Protein AF-A0AAQ3PNF9-F1 (afdb_monomer)

Foldseek 3Di:
DDDPDPQWDWDDDPNKIKIWGDDVPDIDIDIPDPVVVVVVQVVCVVVDVDDDPPDCQDDPQWGWDQDPVGIDIDNVVVVCVVCVVVVNNPPDDDPDDDDPPDDDDDDPPDDDDD

Organism: NCBI:txid547442

Nearest PDB structures (foldseek):
  7pub-assembly1_IA  TM=3.047E-01  e=5.283E-01  Trypanosoma brucei brucei
  4cyz-assembly1_D  TM=2.371E-01  e=5.722E+00  Influenza A virus (A/mallard/Sweden/51/2002(H10N2))
  6icy-assembly1_B-2  TM=2.202E-01  e=8.776E+00  Influenza A virus
  3p0c-assembly3_A  TM=2.224E-01  e=6.873E+00  Homo sapiens

Sequence (114 aa):
MGSVDKALFLLSRGGDTLIVQIYVDDIIFGGSSHVLVSSFAEQMSREFEMSLMGELQFFLGLQINQGPEGTFVHQAKYTRDILKKFAMDNSKPMSTPMSTNEALDADKDGEAVE

Mean predicted aligned error: 11.25 Å

Structure (mmCIF, N/CA/C/O backbone):
data_AF-A0AAQ3PNF9-F1
#
_entry.id   AF-A0AAQ3PNF9-F1
#
loop_
_atom_site.group_PDB
_atom_site.id
_atom_site.type_symbol
_atom_site.label_atom_id
_atom_site.label_alt_id
_atom_site.label_comp_id
_atom_site.label_asym_id
_atom_site.label_entity_id
_atom_site.label_seq_id
_atom_site.pdbx_PDB_ins_code
_atom_site.Cartn_x
_atom_site.Cartn_y
_atom_site.Cartn_z
_atom_site.occupancy
_atom_site.B_iso_or_equiv
_atom_site.auth_seq_id
_atom_site.auth_comp_id
_atom_site.auth_asym_id
_atom_site.auth_atom_id
_atom_site.pdbx_PDB_model_num
ATOM 1 N N . MET A 1 1 ? -9.202 -29.369 -2.258 1.00 41.12 1 MET A N 1
ATOM 2 C CA . MET A 1 1 ? -9.269 -27.941 -2.633 1.00 41.12 1 MET A CA 1
ATOM 3 C C . MET A 1 1 ? -8.792 -27.164 -1.424 1.00 41.12 1 MET A C 1
ATOM 5 O O . MET A 1 1 ? -9.381 -27.347 -0.368 1.00 41.12 1 MET A O 1
ATOM 9 N N . GLY A 1 2 ? -7.661 -26.463 -1.523 1.00 45.94 2 GLY A N 1
ATOM 10 C CA . GLY A 1 2 ? -7.051 -25.799 -0.367 1.00 45.94 2 GLY A CA 1
ATOM 11 C C . GLY A 1 2 ? -7.998 -24.753 0.210 1.00 45.94 2 GLY A C 1
ATOM 12 O O . GLY A 1 2 ? -8.5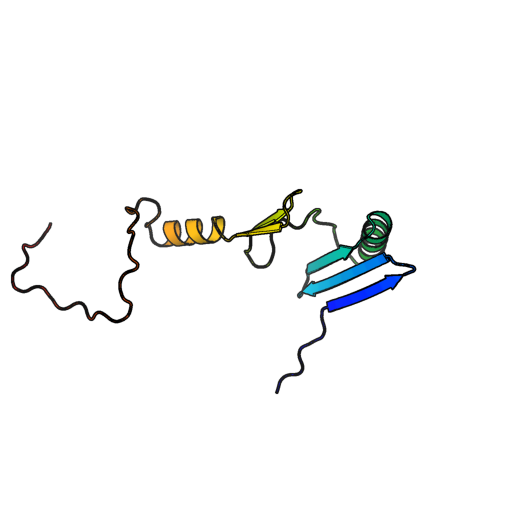05 -23.916 -0.536 1.00 45.94 2 GLY A O 1
ATOM 13 N N . SER A 1 3 ? -8.280 -24.830 1.510 1.00 60.03 3 SER A N 1
ATOM 14 C CA . SER A 1 3 ? -8.937 -23.732 2.210 1.00 60.03 3 SER A CA 1
ATOM 15 C C . SER A 1 3 ? -7.991 -22.540 2.178 1.00 60.03 3 SER A C 1
ATOM 17 O O . SER A 1 3 ? -6.853 -22.652 2.623 1.00 60.03 3 SER A O 1
ATOM 19 N N . VAL A 1 4 ? -8.439 -21.423 1.614 1.00 64.44 4 VAL A N 1
ATOM 20 C CA . VAL A 1 4 ? -7.684 -20.169 1.657 1.00 64.44 4 VAL A CA 1
ATOM 21 C C . VAL A 1 4 ? -7.585 -19.745 3.119 1.00 64.44 4 VAL A C 1
ATOM 23 O O . VAL A 1 4 ? -8.619 -19.583 3.776 1.00 64.44 4 VAL A O 1
ATOM 26 N N . ASP A 1 5 ? -6.364 -19.579 3.625 1.00 61.66 5 ASP A N 1
ATOM 27 C CA . ASP A 1 5 ? -6.146 -18.986 4.939 1.00 61.66 5 ASP A CA 1
ATOM 28 C C . ASP A 1 5 ? -6.721 -17.570 4.937 1.00 61.66 5 ASP A C 1
ATOM 30 O O . ASP A 1 5 ? -6.366 -16.713 4.122 1.00 61.66 5 ASP A O 1
ATOM 34 N N . LYS A 1 6 ? -7.685 -17.335 5.827 1.00 71.94 6 LYS A N 1
ATOM 35 C CA . LYS A 1 6 ? -8.334 -16.033 5.956 1.00 71.94 6 LYS A CA 1
ATOM 36 C C . LYS A 1 6 ? -7.369 -15.083 6.647 1.00 71.94 6 LYS A C 1
ATOM 38 O O . LYS A 1 6 ? -7.307 -15.044 7.869 1.00 71.94 6 LYS A O 1
ATOM 43 N N . ALA A 1 7 ? -6.635 -14.321 5.850 1.00 88.69 7 ALA A N 1
ATOM 44 C CA . ALA A 1 7 ? -5.706 -13.312 6.341 1.00 88.69 7 ALA A CA 1
ATOM 45 C C . ALA A 1 7 ? -6.268 -11.876 6.266 1.00 88.69 7 ALA A C 1
ATOM 47 O O . ALA A 1 7 ? -5.572 -10.928 6.618 1.00 88.69 7 ALA A O 1
ATOM 48 N N . LEU A 1 8 ? -7.527 -11.722 5.834 1.00 91.56 8 LEU A N 1
ATOM 49 C CA . LEU A 1 8 ? -8.261 -10.457 5.814 1.00 91.56 8 LEU A CA 1
ATOM 50 C C . LEU A 1 8 ? -9.241 -10.390 6.992 1.00 91.56 8 LEU A C 1
ATOM 52 O O . LEU A 1 8 ? -10.139 -11.227 7.115 1.00 91.56 8 LEU A O 1
ATOM 56 N N . PHE A 1 9 ? -9.103 -9.357 7.812 1.00 93.06 9 PHE A N 1
ATOM 57 C CA . PHE A 1 9 ? -9.936 -9.073 8.971 1.00 93.06 9 PHE A CA 1
ATOM 58 C C . PHE A 1 9 ? -10.662 -7.745 8.773 1.00 93.06 9 PHE A C 1
ATOM 60 O O . PHE A 1 9 ? -10.098 -6.776 8.263 1.00 93.06 9 PHE A O 1
ATOM 67 N N . LEU A 1 10 ? -11.926 -7.706 9.191 1.00 93.19 10 LEU A N 1
ATOM 68 C CA . LEU A 1 10 ? -12.739 -6.498 9.190 1.00 93.19 10 LEU A CA 1
ATOM 69 C C . LEU A 1 10 ? -13.240 -6.223 10.603 1.00 93.19 10 LEU A C 1
ATOM 71 O O . LEU A 1 10 ? -13.815 -7.099 11.250 1.00 93.19 10 LEU A O 1
ATOM 75 N N . LEU A 1 11 ? -13.071 -4.984 11.046 1.00 92.94 11 LEU A N 1
ATOM 76 C CA . LEU A 1 11 ? -13.670 -4.452 12.260 1.00 92.94 11 LEU A CA 1
ATOM 77 C C . LEU A 1 11 ? -14.624 -3.327 11.866 1.00 92.94 11 LEU A C 1
ATOM 79 O O . LEU A 1 11 ? -14.213 -2.370 11.216 1.00 92.94 11 LEU A O 1
ATOM 83 N N . SER A 1 12 ? -15.887 -3.429 12.280 1.00 93.19 12 SER A N 1
ATOM 84 C CA . SER A 1 12 ? -16.886 -2.375 12.092 1.00 93.19 12 SER A CA 1
ATOM 85 C C . SER A 1 12 ? -17.362 -1.856 13.445 1.00 93.19 12 SER A C 1
ATOM 87 O O . SER A 1 12 ? -17.763 -2.641 14.307 1.00 93.19 12 SER A O 1
ATOM 89 N N . ARG A 1 13 ? -17.307 -0.536 13.653 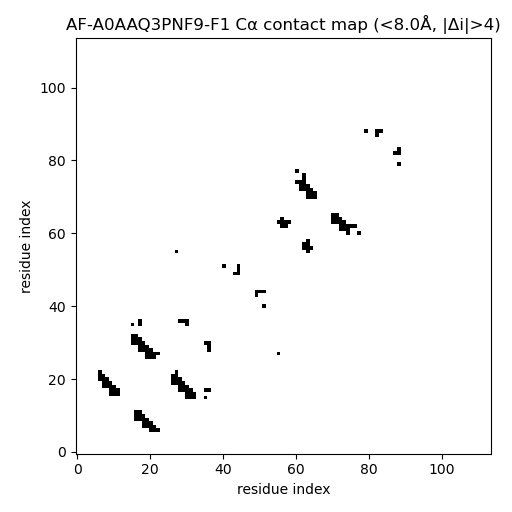1.00 87.31 13 ARG A N 1
ATOM 90 C CA . ARG A 1 13 ? -17.709 0.116 14.904 1.00 87.31 13 ARG A CA 1
ATOM 91 C C . ARG A 1 13 ? -18.415 1.437 14.620 1.00 87.31 13 ARG A C 1
ATOM 93 O O . ARG A 1 13 ? -17.784 2.412 14.244 1.00 87.31 13 ARG A O 1
ATOM 100 N N . GLY A 1 14 ? -19.728 1.481 14.851 1.00 82.06 14 GLY A N 1
ATOM 101 C CA . GLY A 1 14 ? -20.496 2.734 14.834 1.00 82.06 14 GLY A CA 1
ATOM 102 C C . GLY A 1 14 ? -20.452 3.507 13.509 1.00 82.06 14 GLY A C 1
ATOM 103 O O . GLY A 1 14 ? -20.564 4.726 13.530 1.00 82.06 14 GLY A O 1
ATOM 104 N N . GLY A 1 15 ? -20.268 2.813 12.381 1.00 87.69 15 GLY A N 1
ATOM 105 C CA . GLY A 1 15 ? -20.108 3.409 11.049 1.00 87.69 15 GLY A CA 1
ATOM 106 C C . GLY A 1 15 ? -18.662 3.430 10.555 1.00 87.69 15 GLY A C 1
ATOM 107 O O . GLY A 1 15 ? -18.442 3.419 9.346 1.00 87.69 15 GLY A O 1
ATOM 108 N N . ASP A 1 16 ? -17.686 3.354 11.461 1.00 93.62 16 ASP A N 1
ATOM 109 C CA . ASP A 1 16 ? -16.289 3.224 11.076 1.00 93.62 16 ASP A CA 1
ATOM 110 C C . ASP A 1 16 ? -15.927 1.786 10.718 1.00 93.62 16 ASP A C 1
ATOM 112 O O . ASP A 1 16 ? -16.423 0.827 11.316 1.00 93.62 16 ASP A O 1
ATOM 116 N N . THR A 1 17 ? -15.033 1.641 9.745 1.00 95.06 17 THR A N 1
ATOM 117 C CA . THR A 1 17 ? -14.511 0.352 9.293 1.00 95.06 17 THR A CA 1
ATOM 118 C C . THR A 1 17 ? -12.992 0.378 9.313 1.00 95.06 17 THR A C 1
ATOM 120 O O . THR A 1 17 ? -12.384 1.332 8.834 1.00 95.06 17 THR A O 1
ATOM 123 N N . LEU A 1 18 ? -12.386 -0.680 9.841 1.00 95.12 18 LEU A N 1
ATOM 124 C CA . LEU A 1 18 ? -10.964 -0.981 9.733 1.00 95.12 18 LEU A CA 1
ATOM 125 C C . LEU A 1 18 ? -10.819 -2.309 8.990 1.00 95.12 18 LEU A C 1
ATOM 127 O O . LEU A 1 18 ? -11.462 -3.301 9.334 1.00 95.12 18 LEU A O 1
ATOM 131 N N . ILE A 1 19 ? -9.974 -2.304 7.971 1.00 94.56 19 ILE A N 1
ATOM 132 C CA . ILE A 1 19 ? -9.605 -3.459 7.167 1.00 94.56 19 ILE A CA 1
ATOM 133 C C . ILE A 1 19 ? -8.144 -3.761 7.477 1.00 94.56 19 ILE A C 1
ATOM 135 O O . ILE A 1 19 ? -7.302 -2.867 7.410 1.00 94.56 19 ILE A O 1
ATOM 139 N N . VAL A 1 20 ? -7.852 -5.011 7.818 1.00 93.44 20 VAL A N 1
ATOM 140 C CA . VAL A 1 20 ? -6.506 -5.479 8.158 1.00 93.44 20 VAL A CA 1
ATOM 141 C C . VAL A 1 20 ? -6.205 -6.716 7.327 1.00 93.44 20 VAL A C 1
ATOM 143 O O . VAL A 1 20 ? -6.950 -7.689 7.370 1.00 93.44 20 VAL A O 1
ATOM 146 N N . GLN A 1 21 ? -5.117 -6.686 6.576 1.00 91.75 21 GLN A N 1
ATOM 147 C CA . GLN A 1 21 ? -4.600 -7.790 5.787 1.00 91.75 21 GLN A CA 1
ATOM 148 C C . GLN A 1 21 ? -3.236 -8.188 6.345 1.00 91.75 21 GLN A C 1
ATOM 150 O O . GLN A 1 21 ? -2.300 -7.392 6.342 1.00 91.75 21 GLN A O 1
ATOM 155 N N . ILE A 1 22 ? -3.122 -9.431 6.794 1.00 90.06 22 ILE A N 1
ATOM 156 C CA . ILE A 1 22 ? -1.865 -10.004 7.277 1.00 90.06 22 ILE A CA 1
ATOM 157 C C . ILE A 1 22 ? -1.192 -10.735 6.114 1.00 90.06 22 ILE A C 1
ATOM 159 O O . ILE A 1 22 ? -1.851 -11.455 5.360 1.00 90.06 22 ILE A O 1
ATOM 1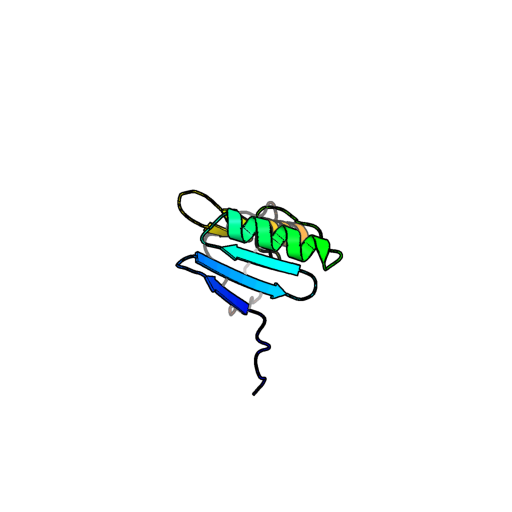63 N N . TYR A 1 23 ? 0.107 -10.538 5.936 1.00 86.69 23 TYR A N 1
ATOM 164 C CA . TYR A 1 23 ? 0.902 -11.254 4.951 1.00 86.69 23 TYR A CA 1
ATOM 165 C C . TYR A 1 23 ? 2.283 -11.567 5.525 1.00 86.69 23 TYR A C 1
ATOM 167 O O . TYR A 1 23 ? 3.154 -10.706 5.557 1.00 86.69 23 TYR A O 1
ATOM 175 N N . VAL A 1 24 ? 2.490 -12.822 5.932 1.00 86.19 24 VAL A N 1
ATOM 176 C CA . VAL A 1 24 ? 3.742 -13.279 6.562 1.00 86.19 24 VAL A CA 1
ATOM 177 C C . VAL A 1 24 ? 4.111 -12.347 7.730 1.00 86.19 24 VAL A C 1
ATOM 179 O O . VAL A 1 24 ? 3.344 -12.289 8.688 1.00 86.19 24 VAL A O 1
ATOM 182 N N . ASP A 1 25 ? 5.218 -11.609 7.636 1.00 86.19 25 ASP A N 1
ATOM 183 C CA . ASP A 1 25 ? 5.720 -10.711 8.681 1.00 86.19 25 ASP A CA 1
ATOM 184 C C . ASP A 1 25 ? 5.136 -9.287 8.583 1.00 86.19 25 ASP A C 1
ATOM 186 O O . ASP A 1 25 ? 5.297 -8.485 9.501 1.00 86.19 25 ASP A O 1
ATOM 190 N N . ASP A 1 26 ? 4.434 -8.969 7.489 1.00 87.31 26 ASP A N 1
ATOM 191 C CA . ASP A 1 26 ? 3.895 -7.640 7.211 1.00 87.31 26 ASP A CA 1
ATOM 192 C C . ASP A 1 26 ? 2.383 -7.570 7.469 1.00 87.31 26 ASP A C 1
ATOM 194 O O . ASP A 1 26 ? 1.613 -8.488 7.163 1.00 87.31 26 ASP A O 1
ATOM 198 N N . ILE A 1 27 ? 1.923 -6.422 7.971 1.00 90.38 27 ILE A N 1
ATOM 199 C CA . ILE A 1 27 ? 0.498 -6.116 8.120 1.00 90.38 27 ILE A CA 1
ATOM 200 C C . ILE A 1 27 ? 0.177 -4.854 7.330 1.00 90.38 27 ILE A C 1
ATOM 202 O O . ILE A 1 27 ? 0.704 -3.777 7.605 1.00 90.38 27 ILE A O 1
ATOM 206 N N . ILE A 1 28 ? -0.752 -4.977 6.386 1.00 91.44 28 ILE A N 1
ATOM 207 C CA . ILE A 1 28 ? -1.385 -3.831 5.740 1.00 91.44 28 ILE A CA 1
ATOM 208 C C . ILE A 1 28 ? -2.700 -3.566 6.447 1.00 91.44 28 ILE A C 1
ATOM 210 O O . ILE A 1 28 ? -3.504 -4.473 6.644 1.00 91.44 28 ILE A O 1
ATOM 214 N N . PHE A 1 29 ? -2.970 -2.315 6.780 1.00 92.50 29 PHE A N 1
ATOM 215 C CA . PHE A 1 29 ? -4.259 -1.938 7.329 1.00 92.50 29 PHE A CA 1
ATOM 216 C C . PHE A 1 29 ? -4.665 -0.546 6.869 1.00 92.50 29 PHE A C 1
ATOM 218 O O . PHE A 1 29 ? -3.835 0.288 6.517 1.00 92.50 29 PHE A O 1
ATOM 225 N N . GLY A 1 30 ? -5.969 -0.307 6.866 1.00 92.69 30 GLY A N 1
ATOM 226 C CA . GLY A 1 30 ? -6.561 0.973 6.511 1.00 92.69 30 GLY A CA 1
ATOM 227 C C . GLY A 1 30 ? -7.982 1.055 7.041 1.00 92.69 30 GLY A C 1
ATOM 228 O O . GLY A 1 30 ? -8.622 0.037 7.296 1.00 92.69 30 GLY A O 1
ATOM 229 N N . GLY A 1 31 ? -8.489 2.264 7.237 1.00 92.62 31 GLY A N 1
ATOM 230 C CA . GLY A 1 31 ? -9.823 2.446 7.786 1.00 92.62 31 GLY A CA 1
ATOM 231 C C . GLY A 1 31 ? -10.448 3.777 7.409 1.00 92.62 31 GLY A C 1
ATOM 232 O O . GLY A 1 31 ? -9.780 4.668 6.895 1.00 92.62 31 GLY A O 1
ATOM 233 N N . SER A 1 32 ? -11.744 3.902 7.679 1.00 93.38 32 SER A N 1
ATOM 234 C CA . SER A 1 32 ? -12.538 5.106 7.395 1.00 93.38 32 SER A CA 1
ATOM 235 C C . SER A 1 32 ? -12.231 6.282 8.324 1.00 93.38 32 SER A C 1
ATOM 237 O O . SER A 1 32 ? -12.596 7.413 8.019 1.00 93.38 32 SER A O 1
ATOM 239 N N . SER A 1 33 ? -11.578 6.024 9.459 1.00 92.62 33 SER A N 1
ATOM 240 C CA . SER A 1 33 ? -11.290 7.011 10.497 1.00 92.62 33 SER A CA 1
ATOM 241 C C . SER A 1 33 ? -9.815 6.982 10.863 1.00 92.62 33 SER A C 1
ATOM 243 O O . SER A 1 33 ? -9.277 5.946 11.259 1.00 92.62 33 SER A O 1
ATOM 245 N N . HIS A 1 34 ? -9.168 8.146 10.786 1.00 90.31 34 HIS A N 1
ATOM 246 C CA . HIS A 1 34 ? -7.766 8.294 11.170 1.00 90.31 34 HIS A CA 1
ATOM 247 C C . HIS A 1 34 ? -7.541 7.912 12.639 1.00 90.31 34 HIS A C 1
ATOM 249 O O . HIS A 1 34 ? -6.548 7.274 12.963 1.00 90.31 34 HIS A O 1
ATOM 255 N N . VAL A 1 35 ? -8.489 8.229 13.530 1.00 92.44 35 VAL A N 1
ATOM 256 C CA . VAL A 1 35 ? -8.404 7.861 14.954 1.00 92.44 35 VAL A CA 1
ATOM 257 C C . VAL A 1 35 ? -8.393 6.342 15.124 1.00 92.44 35 VAL A C 1
ATOM 259 O O . VAL A 1 35 ? -7.602 5.816 15.904 1.00 92.44 35 VAL A O 1
ATOM 262 N N . LEU A 1 36 ? -9.235 5.631 14.368 1.00 92.69 36 LEU A N 1
ATOM 263 C CA . LEU A 1 36 ? -9.297 4.171 14.406 1.00 92.69 36 LEU A CA 1
ATOM 264 C C . LEU A 1 36 ? -7.994 3.538 13.894 1.00 92.69 36 LEU A C 1
ATOM 266 O O . LEU A 1 36 ? -7.471 2.624 14.528 1.00 92.69 36 LEU A O 1
ATOM 270 N N . VAL A 1 37 ? -7.450 4.056 12.790 1.00 92.62 37 VAL A N 1
ATOM 271 C CA . VAL A 1 37 ? -6.181 3.593 12.203 1.00 92.62 37 VAL A CA 1
ATOM 272 C C . VAL A 1 37 ? -5.007 3.852 13.151 1.00 92.62 37 VAL A C 1
ATOM 274 O O . VAL A 1 37 ? -4.219 2.943 13.401 1.00 92.62 37 VAL A O 1
ATOM 277 N N . SER A 1 38 ? -4.904 5.054 13.728 1.00 92.25 38 SER A N 1
ATOM 278 C CA . SER A 1 38 ? -3.836 5.390 14.679 1.00 92.25 38 SER A CA 1
ATOM 279 C C . SER A 1 38 ? -3.915 4.551 15.954 1.00 92.25 38 SER A C 1
ATOM 281 O O . SER A 1 38 ? -2.896 4.036 16.404 1.00 92.25 38 SER A O 1
ATOM 283 N N . SER A 1 39 ? -5.117 4.359 16.508 1.00 92.88 39 SER A N 1
ATOM 284 C CA . SER A 1 39 ? -5.308 3.530 17.702 1.00 92.88 39 SER A CA 1
ATOM 285 C C . SER A 1 39 ? -4.932 2.069 17.448 1.00 92.88 39 SER A C 1
ATOM 287 O O . SER A 1 39 ? -4.306 1.446 18.305 1.00 92.88 39 SER A O 1
ATOM 289 N N . PHE A 1 40 ? -5.267 1.532 16.271 1.00 92.81 40 PHE A N 1
ATOM 290 C CA . PHE A 1 40 ? -4.858 0.186 15.881 1.00 92.81 40 PHE A CA 1
ATOM 291 C C . PHE A 1 40 ? -3.335 0.076 15.741 1.00 92.81 40 PHE A C 1
ATOM 293 O O . PHE A 1 40 ? -2.742 -0.843 16.299 1.00 92.81 40 PHE A O 1
ATOM 300 N N . ALA A 1 41 ? -2.690 1.030 15.063 1.00 92.00 41 ALA A N 1
ATOM 301 C CA . ALA A 1 41 ? -1.236 1.045 14.907 1.00 92.00 41 ALA A CA 1
ATOM 302 C C . ALA A 1 41 ? -0.509 1.062 16.265 1.00 92.00 41 ALA A C 1
ATOM 304 O O . ALA A 1 41 ? 0.442 0.307 16.469 1.00 92.00 41 ALA A O 1
ATOM 305 N N . GLU A 1 42 ? -0.982 1.882 17.209 1.00 92.44 42 GLU A N 1
ATOM 306 C CA . GLU A 1 42 ? -0.432 1.959 18.566 1.00 92.44 42 GLU A CA 1
ATOM 307 C C . GLU A 1 42 ? -0.607 0.642 19.334 1.00 92.44 42 GLU A C 1
ATOM 309 O O . GLU A 1 42 ? 0.338 0.157 19.952 1.00 92.44 42 GLU A O 1
ATOM 314 N N . GLN A 1 43 ? -1.793 0.028 19.265 1.00 93.00 43 GLN A N 1
ATOM 315 C CA . GLN A 1 43 ? -2.042 -1.272 19.893 1.00 93.00 43 GLN A CA 1
ATOM 316 C C . GLN A 1 43 ? -1.128 -2.355 19.322 1.00 93.00 43 GLN A C 1
ATOM 318 O O . GLN A 1 43 ? -0.484 -3.070 20.083 1.00 93.00 43 GLN A O 1
ATOM 323 N N . MET A 1 44 ? -1.018 -2.444 17.997 1.00 91.94 44 MET A N 1
ATOM 324 C CA . MET A 1 44 ? -0.175 -3.445 17.348 1.00 91.94 44 MET A CA 1
ATOM 325 C C . MET A 1 44 ? 1.307 -3.257 17.685 1.00 91.94 44 MET A C 1
ATOM 327 O O . MET A 1 44 ? 1.991 -4.241 17.938 1.00 91.94 44 MET A O 1
ATOM 331 N N . SER A 1 45 ? 1.785 -2.012 17.756 1.00 90.31 45 SER A N 1
ATOM 332 C CA . SER A 1 45 ? 3.183 -1.707 18.104 1.00 90.31 45 SER A CA 1
ATOM 333 C C . SER A 1 45 ? 3.493 -1.929 19.590 1.00 90.31 45 SER A C 1
ATOM 335 O O . SER A 1 45 ? 4.650 -2.087 19.964 1.00 90.31 45 SER A O 1
ATOM 337 N N . ARG A 1 46 ? 2.472 -1.896 20.459 1.00 91.44 46 ARG A N 1
ATOM 338 C CA . ARG A 1 46 ? 2.621 -2.154 21.898 1.00 91.44 46 ARG A CA 1
ATOM 339 C C . ARG A 1 46 ? 2.597 -3.643 22.224 1.00 91.44 46 ARG A C 1
ATOM 341 O O . ARG A 1 46 ? 3.368 -4.083 23.069 1.00 91.44 46 ARG A O 1
ATOM 348 N N . GLU A 1 47 ? 1.676 -4.390 21.619 1.00 92.81 47 GLU A N 1
ATOM 349 C CA . GLU A 1 47 ? 1.490 -5.818 21.912 1.00 92.81 47 GLU A CA 1
ATOM 350 C C . GLU A 1 47 ? 2.480 -6.709 21.143 1.00 92.81 47 GLU A C 1
ATOM 352 O O . GLU A 1 47 ? 2.791 -7.811 21.592 1.00 92.81 47 GLU A O 1
ATOM 357 N N . PHE A 1 48 ? 2.989 -6.244 19.999 1.00 88.19 48 PHE A N 1
ATOM 358 C CA . PHE A 1 48 ? 3.922 -6.984 19.151 1.00 88.19 48 PHE A CA 1
ATOM 359 C C . PHE A 1 48 ? 5.165 -6.142 18.852 1.00 88.19 48 PHE A C 1
ATOM 361 O O . PHE A 1 48 ? 5.082 -4.919 18.758 1.00 88.19 48 PHE A O 1
ATOM 368 N N . GLU A 1 49 ? 6.314 -6.794 18.645 1.00 86.69 49 GLU A N 1
ATOM 369 C CA . GLU A 1 49 ? 7.557 -6.147 18.194 1.00 86.69 49 GLU A CA 1
ATOM 370 C C . GLU A 1 49 ? 7.453 -5.729 16.717 1.00 86.69 49 GLU A C 1
ATOM 372 O O . GLU A 1 49 ? 8.094 -6.289 15.831 1.00 86.69 49 GLU A O 1
ATOM 377 N N . MET A 1 50 ? 6.599 -4.747 16.441 1.00 86.38 50 MET A N 1
ATOM 378 C CA . MET A 1 50 ? 6.349 -4.221 15.106 1.00 86.38 50 MET A CA 1
ATOM 379 C C . MET A 1 50 ? 6.626 -2.725 15.050 1.00 86.38 50 MET A C 1
ATOM 381 O O . MET A 1 50 ? 6.408 -1.986 16.009 1.00 86.38 50 MET A O 1
ATOM 385 N N . SER A 1 51 ? 7.087 -2.274 13.886 1.00 84.44 51 SER A N 1
ATOM 386 C CA . SER A 1 51 ? 7.307 -0.858 13.605 1.00 84.44 51 SER A CA 1
ATOM 387 C C . SER A 1 51 ? 6.359 -0.391 12.510 1.00 84.44 51 SER A C 1
ATOM 389 O O . SER A 1 51 ? 6.114 -1.096 11.531 1.00 84.44 51 SER A O 1
ATOM 391 N N . LEU A 1 52 ? 5.807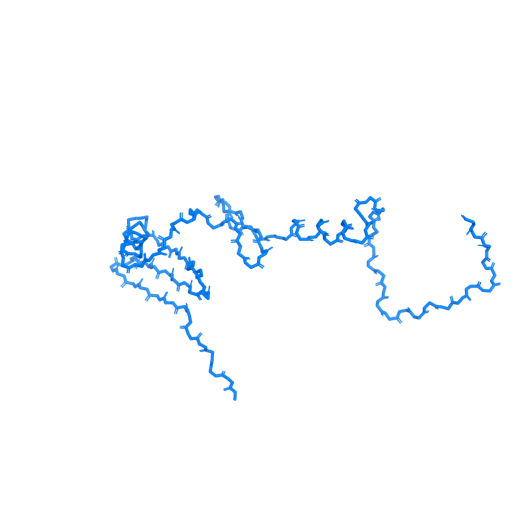 0.809 12.678 1.00 83.25 52 LEU A N 1
ATOM 392 C CA . LEU A 1 52 ? 4.959 1.415 11.663 1.00 83.25 52 LEU A CA 1
ATOM 393 C C . LEU A 1 52 ? 5.832 1.940 10.516 1.00 83.25 52 LEU A C 1
ATOM 395 O O . LEU A 1 52 ? 6.624 2.860 10.705 1.00 83.25 52 LEU A O 1
ATOM 399 N N . MET A 1 53 ? 5.645 1.385 9.320 1.00 81.19 53 MET A N 1
ATOM 400 C CA . MET A 1 53 ? 6.380 1.768 8.102 1.00 81.19 53 MET A CA 1
ATOM 401 C C . MET A 1 53 ? 5.804 3.016 7.403 1.00 81.19 53 MET A C 1
ATOM 403 O O . MET A 1 53 ? 6.339 3.466 6.393 1.00 81.19 53 MET A O 1
ATOM 407 N N . GLY A 1 54 ? 4.736 3.603 7.954 1.00 84.94 54 GLY A N 1
ATOM 408 C CA . GLY A 1 54 ? 4.056 4.769 7.395 1.00 84.94 54 GLY A CA 1
ATOM 409 C C . GLY A 1 54 ? 3.046 4.400 6.309 1.00 84.94 54 GLY A C 1
ATOM 410 O O . GLY A 1 54 ? 2.402 3.354 6.372 1.00 84.94 54 GLY A O 1
ATOM 411 N N . GLU A 1 55 ? 2.868 5.298 5.342 1.00 86.88 55 GLU A N 1
ATOM 412 C CA . GLU A 1 55 ? 1.947 5.101 4.221 1.00 86.88 55 GLU A CA 1
ATOM 413 C C . GLU A 1 55 ? 2.430 3.973 3.295 1.00 86.88 55 GLU A C 1
ATOM 415 O O . GLU A 1 55 ? 3.630 3.796 3.067 1.00 86.88 55 GLU A O 1
ATOM 420 N N . LEU A 1 56 ? 1.489 3.198 2.751 1.00 88.50 56 LEU A N 1
ATOM 421 C CA . LEU A 1 56 ? 1.795 2.039 1.920 1.00 88.50 56 LEU A CA 1
ATOM 422 C C . LEU A 1 56 ? 2.345 2.480 0.554 1.00 88.50 56 LEU A C 1
ATOM 424 O O . LEU A 1 56 ? 1.585 2.728 -0.377 1.00 88.50 56 LEU A O 1
ATOM 428 N N . GLN A 1 57 ? 3.672 2.542 0.430 1.00 88.75 57 GLN A N 1
ATOM 429 C CA . GLN A 1 57 ? 4.353 2.915 -0.818 1.00 88.75 57 GLN A CA 1
ATOM 430 C C . GLN A 1 57 ? 4.788 1.711 -1.660 1.00 88.75 57 GLN A C 1
ATOM 432 O O . GLN A 1 57 ? 4.905 1.810 -2.883 1.00 88.75 57 GLN A O 1
ATOM 437 N N . PHE A 1 58 ? 5.053 0.569 -1.020 1.00 86.75 58 PHE A N 1
ATOM 438 C CA . PHE A 1 58 ? 5.483 -0.652 -1.693 1.00 86.75 58 PHE A CA 1
ATOM 439 C C . PHE A 1 58 ? 4.833 -1.881 -1.059 1.00 86.75 58 PHE A C 1
ATOM 441 O O . PHE A 1 58 ? 4.802 -1.999 0.162 1.00 86.75 58 PHE A O 1
ATOM 448 N N . PHE A 1 59 ? 4.364 -2.821 -1.881 1.00 85.19 59 PHE A N 1
ATOM 449 C CA . PHE A 1 59 ? 3.858 -4.114 -1.417 1.00 85.19 59 PHE A CA 1
ATOM 450 C C . PHE A 1 59 ? 4.098 -5.206 -2.458 1.00 85.19 59 PHE A C 1
ATOM 452 O O . PHE A 1 59 ? 3.738 -5.029 -3.617 1.00 85.19 59 PHE A O 1
ATOM 459 N N . LEU A 1 60 ? 4.714 -6.333 -2.079 1.00 83.25 60 LEU A N 1
ATOM 460 C CA . LEU A 1 60 ? 5.017 -7.456 -2.991 1.00 83.25 60 LEU A CA 1
ATOM 461 C C . LEU A 1 60 ? 5.741 -7.040 -4.291 1.00 83.25 60 LEU A C 1
ATOM 463 O O . LEU A 1 60 ? 5.505 -7.593 -5.363 1.00 83.25 60 LEU A O 1
ATOM 467 N N . GLY A 1 61 ? 6.602 -6.021 -4.220 1.00 83.69 61 GLY A N 1
ATOM 468 C CA . GLY A 1 61 ? 7.293 -5.469 -5.393 1.00 83.69 61 GLY A CA 1
ATOM 469 C C . GLY A 1 61 ? 6.440 -4.542 -6.273 1.00 83.69 61 GLY A C 1
ATOM 470 O O . GLY A 1 61 ? 6.939 -4.023 -7.272 1.00 83.69 61 GLY A O 1
ATOM 471 N N . LEU A 1 62 ? 5.183 -4.293 -5.900 1.00 91.19 62 LEU A N 1
ATOM 472 C CA . LEU A 1 62 ? 4.339 -3.238 -6.456 1.00 91.19 62 LEU A CA 1
ATOM 473 C C . LEU A 1 62 ? 4.666 -1.909 -5.787 1.00 91.19 62 LEU A C 1
ATOM 475 O O . LEU A 1 62 ? 4.875 -1.856 -4.580 1.00 91.19 62 LEU A O 1
ATOM 479 N N . GLN A 1 63 ? 4.677 -0.843 -6.575 1.00 93.62 63 GLN A N 1
ATOM 480 C CA . GLN A 1 63 ? 4.742 0.537 -6.112 1.00 93.62 63 GLN A CA 1
ATOM 481 C C . GLN A 1 63 ? 3.327 1.098 -6.055 1.00 93.62 63 GLN A C 1
ATOM 483 O O . GLN A 1 63 ? 2.544 0.890 -6.983 1.00 93.62 63 GLN A O 1
ATOM 488 N N . ILE A 1 64 ? 3.011 1.802 -4.979 1.00 93.38 64 ILE A N 1
ATOM 489 C CA . ILE A 1 64 ? 1.678 2.316 -4.693 1.00 93.38 64 ILE A CA 1
ATOM 490 C C . ILE A 1 64 ? 1.806 3.818 -4.443 1.00 93.38 64 ILE A C 1
ATOM 492 O O . ILE A 1 64 ? 2.541 4.245 -3.560 1.00 93.38 64 ILE A O 1
ATOM 496 N N . ASN A 1 65 ? 1.087 4.613 -5.234 1.00 92.75 65 ASN A N 1
ATOM 497 C CA . ASN A 1 65 ? 0.979 6.057 -5.056 1.00 92.75 65 ASN A CA 1
ATOM 498 C C . ASN A 1 65 ? -0.469 6.385 -4.701 1.00 92.75 65 ASN A C 1
ATOM 500 O O . ASN A 1 65 ? -1.375 6.186 -5.514 1.00 92.75 65 ASN A O 1
ATOM 504 N N . GLN A 1 66 ? -0.685 6.868 -3.485 1.00 90.31 66 GLN A N 1
ATOM 505 C CA . GLN A 1 66 ? -1.996 7.285 -3.004 1.00 90.31 66 GLN A CA 1
ATOM 506 C C . GLN A 1 66 ? -2.127 8.796 -3.201 1.00 90.31 66 GLN A C 1
ATOM 508 O O . GLN A 1 66 ? -1.212 9.559 -2.896 1.00 90.31 66 GLN A O 1
ATOM 513 N N . GLY A 1 67 ? -3.240 9.236 -3.779 1.00 91.00 67 GLY A N 1
ATOM 514 C CA . GLY A 1 67 ? -3.504 10.646 -4.021 1.00 91.00 67 GLY A CA 1
ATOM 515 C C . GLY A 1 67 ? -5.000 10.955 -4.040 1.00 91.00 67 GLY A C 1
ATOM 516 O O . GLY A 1 67 ? -5.824 10.044 -3.944 1.00 91.00 67 GLY A O 1
ATOM 517 N N . PRO A 1 68 ? -5.376 12.237 -4.185 1.00 90.69 68 PRO A N 1
ATOM 518 C CA . PRO A 1 68 ? -6.779 12.663 -4.156 1.00 90.69 68 PRO A CA 1
ATOM 519 C C . PRO A 1 68 ? -7.649 12.012 -5.242 1.00 90.69 68 PRO A C 1
ATOM 521 O O . PRO A 1 68 ? -8.832 11.777 -5.026 1.00 90.69 68 PRO A O 1
ATOM 524 N N . GLU A 1 69 ? -7.049 11.694 -6.390 1.00 91.94 69 GLU A N 1
ATOM 525 C CA . GLU A 1 69 ? -7.696 11.044 -7.541 1.00 91.94 69 GLU A CA 1
ATOM 526 C C . GLU A 1 69 ? -7.838 9.516 -7.369 1.00 91.94 69 GLU A C 1
ATOM 528 O O . GLU A 1 69 ? -8.440 8.844 -8.204 1.00 91.94 69 GLU A O 1
ATOM 533 N N . GLY A 1 70 ? -7.271 8.946 -6.300 1.00 89.50 70 GLY A N 1
ATOM 534 C CA . GLY A 1 70 ? -7.308 7.518 -6.003 1.00 89.50 70 GLY A CA 1
ATOM 535 C C . GLY A 1 70 ? -5.928 6.902 -5.780 1.00 89.50 70 GLY A C 1
ATOM 536 O O . GLY A 1 70 ? -4.946 7.575 -5.469 1.00 89.50 70 GLY A O 1
ATOM 537 N N . THR A 1 71 ? -5.856 5.578 -5.903 1.00 90.62 71 THR A N 1
ATOM 538 C CA . THR A 1 71 ? -4.626 4.805 -5.696 1.00 90.62 71 THR A CA 1
ATOM 539 C C . THR A 1 71 ? -4.097 4.283 -7.024 1.00 90.62 71 THR A C 1
ATOM 541 O O . THR A 1 71 ? -4.776 3.528 -7.718 1.00 90.62 71 THR A O 1
ATOM 544 N N . PHE A 1 72 ? -2.865 4.654 -7.363 1.00 94.00 72 PHE A N 1
ATOM 545 C CA . PHE A 1 72 ? -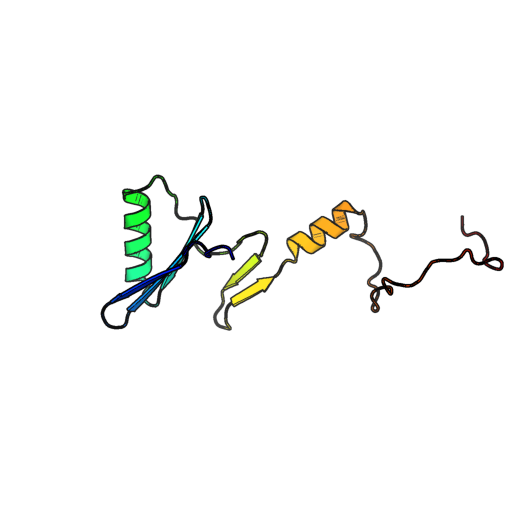2.170 4.180 -8.551 1.00 94.00 72 PHE A CA 1
ATOM 546 C C . PHE A 1 72 ? -1.160 3.094 -8.180 1.00 94.00 72 PHE A C 1
ATOM 548 O O . PHE A 1 72 ? -0.265 3.324 -7.369 1.00 94.00 72 PHE A O 1
ATOM 555 N N . VAL A 1 73 ? -1.289 1.918 -8.794 1.00 93.94 73 VAL A N 1
ATOM 556 C CA . VAL A 1 73 ? -0.406 0.769 -8.563 1.00 93.94 73 VAL A CA 1
ATOM 557 C C . VAL A 1 73 ? 0.417 0.510 -9.821 1.00 93.94 73 VAL A C 1
ATOM 559 O O . VAL A 1 73 ? -0.141 0.373 -10.908 1.00 93.94 73 VAL A O 1
ATOM 562 N N . HIS A 1 74 ? 1.742 0.439 -9.696 1.00 93.31 74 HIS A N 1
ATOM 563 C CA . HIS A 1 74 ? 2.636 0.230 -10.836 1.00 93.31 74 HIS A CA 1
ATOM 564 C C . HIS A 1 74 ? 3.903 -0.552 -10.476 1.00 93.31 74 HIS A C 1
ATOM 566 O O . HIS A 1 74 ? 4.283 -0.674 -9.320 1.00 93.31 74 HIS A O 1
ATOM 572 N N . GLN A 1 75 ? 4.598 -1.066 -11.491 1.00 95.19 75 GLN A N 1
ATOM 573 C CA . GLN A 1 75 ? 5.836 -1.848 -11.345 1.00 95.19 75 GLN A CA 1
ATOM 574 C C . GLN A 1 75 ? 7.025 -1.212 -12.078 1.00 95.19 75 GLN A C 1
ATOM 576 O O . GLN A 1 75 ? 7.952 -1.896 -12.499 1.00 95.19 75 GLN A O 1
ATOM 581 N N . ALA A 1 76 ? 7.029 0.113 -12.236 1.00 92.44 76 ALA A N 1
ATOM 582 C CA . ALA A 1 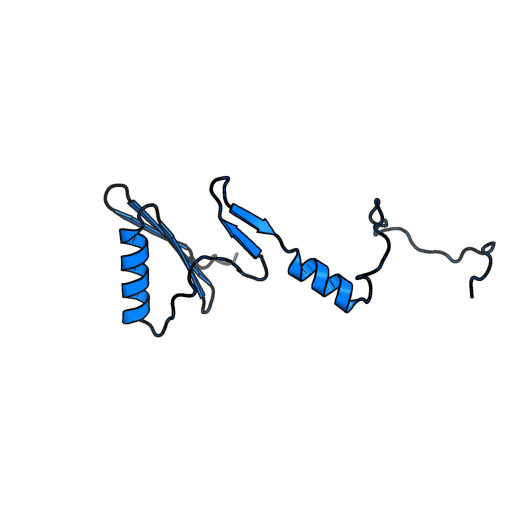76 ? 8.024 0.807 -13.064 1.00 92.44 76 ALA A CA 1
ATOM 583 C C . ALA A 1 76 ? 9.478 0.506 -12.650 1.00 92.44 76 ALA A C 1
ATOM 585 O O . ALA A 1 76 ? 10.347 0.368 -13.509 1.00 92.44 76 ALA A O 1
ATOM 586 N N . LYS A 1 77 ? 9.755 0.381 -11.343 1.00 91.12 77 LYS A N 1
ATOM 587 C CA . LYS A 1 77 ? 11.064 -0.060 -10.843 1.00 91.12 77 LYS A CA 1
ATOM 588 C C . LYS A 1 77 ? 11.399 -1.475 -11.314 1.00 91.12 77 LYS A C 1
ATOM 590 O O . LYS A 1 77 ? 12.444 -1.652 -11.922 1.00 91.12 77 LYS A O 1
ATOM 595 N N . TYR A 1 78 ? 10.499 -2.433 -11.111 1.00 91.56 78 TYR A N 1
ATOM 596 C CA . TYR A 1 78 ? 10.692 -3.815 -11.548 1.00 91.56 78 TYR A CA 1
ATOM 597 C C . TYR A 1 78 ? 10.936 -3.915 -13.061 1.00 91.56 78 TYR A C 1
ATOM 599 O O . TYR A 1 78 ? 11.888 -4.567 -13.480 1.00 91.56 78 TYR A O 1
ATOM 607 N N . THR A 1 79 ? 10.162 -3.196 -13.883 1.00 90.62 79 THR A N 1
ATOM 608 C CA . THR A 1 79 ? 10.384 -3.133 -15.337 1.00 90.62 79 THR A CA 1
ATOM 609 C C . THR A 1 79 ? 11.786 -2.623 -15.671 1.00 90.62 79 THR A C 1
ATOM 611 O O . THR A 1 79 ? 12.493 -3.242 -16.463 1.00 90.62 79 THR A O 1
ATOM 614 N N . ARG A 1 80 ? 12.228 -1.522 -15.046 1.00 91.25 80 ARG A N 1
ATOM 615 C CA . ARG A 1 80 ? 13.585 -0.988 -15.252 1.00 91.25 80 ARG A CA 1
ATOM 616 C C . ARG A 1 80 ? 14.665 -1.962 -14.794 1.00 91.25 80 ARG A C 1
ATOM 618 O O . ARG A 1 80 ? 15.678 -2.091 -15.473 1.00 91.25 80 ARG A O 1
ATOM 625 N N . ASP A 1 81 ? 14.456 -2.635 -13.670 1.00 92.50 81 ASP A N 1
ATOM 626 C CA . ASP A 1 81 ? 15.415 -3.588 -13.115 1.00 92.50 81 ASP A CA 1
ATOM 627 C C . ASP A 1 81 ? 15.551 -4.822 -14.023 1.00 92.50 81 ASP A C 1
ATOM 629 O O . ASP A 1 81 ? 16.667 -5.292 -14.244 1.00 92.50 81 ASP A O 1
ATOM 633 N N . ILE A 1 82 ? 14.457 -5.294 -14.635 1.00 93.56 82 ILE A N 1
ATOM 634 C CA . ILE A 1 82 ? 14.503 -6.336 -15.674 1.00 93.56 82 ILE A CA 1
ATOM 635 C C . ILE A 1 82 ? 15.291 -5.854 -16.890 1.00 93.56 82 ILE A C 1
ATOM 637 O O . ILE A 1 82 ? 16.203 -6.550 -17.328 1.00 93.56 82 ILE A O 1
ATOM 641 N N . LEU A 1 83 ? 14.965 -4.675 -17.430 1.00 93.12 83 LEU A N 1
ATOM 642 C CA . LEU A 1 83 ? 15.658 -4.154 -18.611 1.00 93.12 83 LEU A CA 1
ATOM 643 C C . LEU A 1 83 ? 17.161 -4.040 -18.354 1.00 93.12 83 LEU A C 1
ATOM 645 O O . LEU A 1 83 ? 17.956 -4.525 -19.150 1.00 93.12 83 LEU A O 1
ATOM 649 N N . LYS A 1 84 ? 17.559 -3.504 -17.197 1.00 94.12 84 LYS A N 1
ATOM 650 C CA . LYS A 1 84 ? 18.968 -3.448 -16.788 1.00 94.12 84 LYS A CA 1
ATOM 651 C C . LYS A 1 84 ? 19.599 -4.831 -16.658 1.00 94.12 84 LYS A C 1
ATOM 653 O O . LYS A 1 84 ? 20.717 -5.026 -17.124 1.00 94.12 84 LYS A O 1
ATOM 658 N N . LYS A 1 85 ? 18.898 -5.801 -16.060 1.00 95.81 85 LYS A N 1
ATOM 659 C CA . LYS A 1 85 ? 19.393 -7.178 -15.891 1.00 95.81 85 LYS A CA 1
ATOM 660 C C . LYS A 1 85 ? 19.759 -7.837 -17.225 1.00 95.81 85 LYS A C 1
ATOM 662 O O . LYS A 1 85 ? 20.700 -8.622 -17.262 1.00 95.81 85 LYS A O 1
ATOM 667 N N . PHE A 1 86 ? 19.037 -7.515 -18.296 1.00 94.25 86 PHE A N 1
ATOM 668 C CA . PHE A 1 86 ? 19.281 -8.047 -19.640 1.00 94.25 86 PHE A CA 1
ATOM 669 C C . PHE A 1 86 ? 20.015 -7.063 -20.567 1.00 94.25 86 PHE A C 1
ATOM 671 O O . PHE A 1 86 ? 20.069 -7.302 -21.768 1.00 94.25 86 PHE A O 1
ATOM 678 N N . ALA A 1 87 ? 20.583 -5.973 -20.029 1.00 91.94 87 ALA A N 1
ATOM 679 C CA . ALA A 1 87 ? 21.264 -4.920 -20.796 1.00 91.94 87 ALA A CA 1
ATOM 680 C C . ALA A 1 87 ? 20.396 -4.290 -21.911 1.00 91.94 87 ALA A C 1
ATOM 682 O O . ALA A 1 87 ? 20.887 -3.900 -22.969 1.00 91.94 87 ALA A O 1
ATOM 683 N N . MET A 1 88 ? 19.088 -4.189 -21.663 1.00 91.50 88 MET A N 1
ATOM 684 C CA . MET A 1 88 ? 18.076 -3.624 -22.563 1.00 91.50 88 MET A CA 1
ATOM 685 C C . MET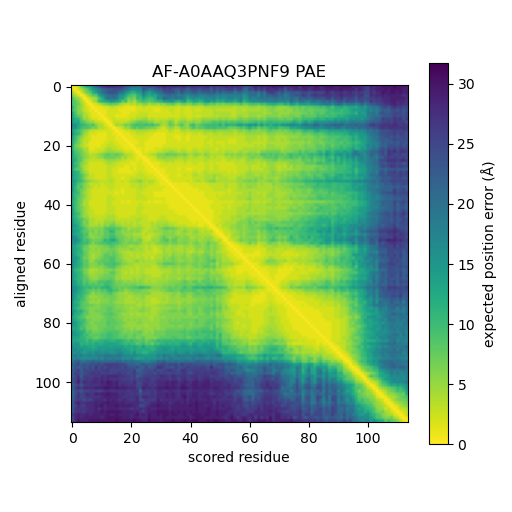 A 1 88 ? 17.589 -2.231 -22.138 1.00 91.50 88 MET A C 1
ATOM 687 O O . MET A 1 88 ? 16.613 -1.712 -22.676 1.00 91.50 88 MET A O 1
ATOM 691 N N . ASP A 1 89 ? 18.230 -1.603 -21.155 1.00 89.56 89 ASP A N 1
ATOM 692 C CA . ASP A 1 89 ?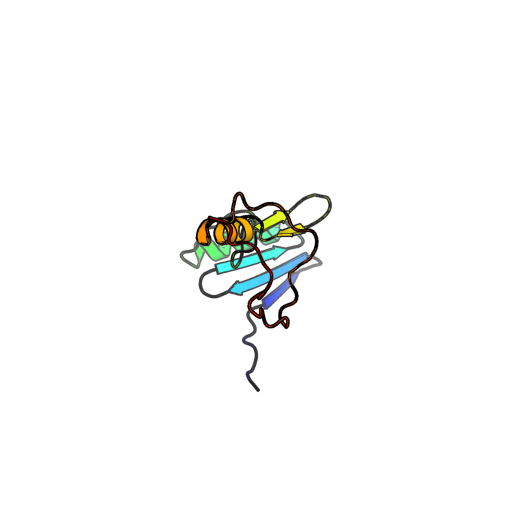 17.840 -0.293 -20.625 1.00 89.56 89 ASP A CA 1
ATOM 693 C C . ASP A 1 89 ? 17.966 0.846 -21.652 1.00 89.56 89 ASP A C 1
ATOM 695 O O . ASP A 1 89 ? 17.252 1.841 -21.543 1.00 89.56 89 ASP A O 1
ATOM 699 N N . ASN A 1 90 ? 18.807 0.663 -22.677 1.00 87.94 90 ASN A N 1
ATOM 700 C CA . ASN A 1 90 ? 18.985 1.591 -23.800 1.00 87.94 90 ASN A CA 1
ATOM 701 C C . ASN A 1 90 ? 18.434 1.052 -25.135 1.00 87.94 90 ASN A C 1
ATOM 703 O O . ASN A 1 90 ? 18.697 1.625 -26.194 1.00 87.94 90 ASN A O 1
ATOM 707 N N . SER A 1 91 ? 17.698 -0.065 -25.120 1.00 85.69 91 SER A N 1
ATOM 708 C CA . SE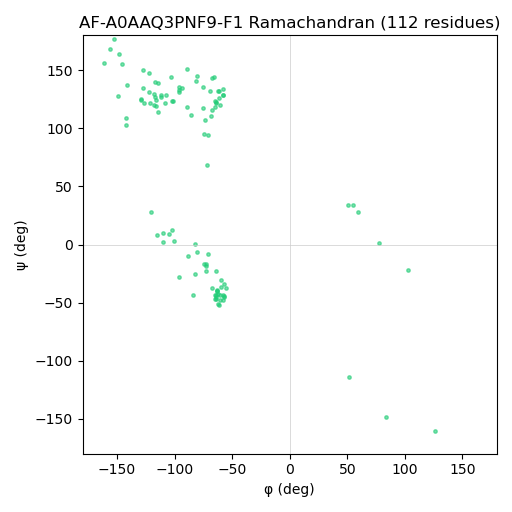R A 1 91 ? 17.108 -0.628 -26.337 1.00 85.69 91 SER A CA 1
ATOM 709 C C . SER A 1 91 ? 16.043 0.305 -26.918 1.00 85.69 91 SER A C 1
ATOM 711 O O . SER A 1 91 ? 15.288 0.952 -26.190 1.00 85.69 91 SER A O 1
ATOM 713 N N . LYS A 1 92 ? 15.955 0.366 -28.254 1.00 84.88 92 LYS A N 1
ATOM 714 C CA . LYS A 1 92 ? 14.931 1.169 -28.934 1.00 84.88 92 LYS A CA 1
ATOM 715 C C . LYS A 1 92 ? 13.534 0.644 -28.567 1.00 84.88 92 LYS A C 1
ATOM 717 O O . LYS A 1 92 ? 13.319 -0.566 -28.669 1.00 84.88 92 LYS A O 1
ATOM 722 N N . PRO A 1 93 ? 12.579 1.515 -28.191 1.00 78.50 93 PRO A N 1
ATOM 723 C CA . PRO A 1 93 ? 11.200 1.099 -27.980 1.00 78.50 93 PRO A CA 1
ATOM 724 C C . PRO A 1 93 ? 10.650 0.476 -29.264 1.00 78.50 93 PRO A C 1
ATOM 726 O O . PRO A 1 93 ? 10.743 1.079 -30.334 1.00 78.50 93 PRO A O 1
ATOM 729 N N . MET A 1 94 ? 10.075 -0.718 -29.164 1.00 77.88 94 MET A N 1
ATOM 730 C CA . MET A 1 94 ? 9.387 -1.371 -30.274 1.00 77.88 94 MET A CA 1
ATOM 731 C C . MET A 1 94 ? 7.884 -1.322 -30.003 1.00 77.88 94 MET A C 1
ATOM 733 O O . MET A 1 94 ? 7.440 -1.682 -28.915 1.00 77.88 94 MET A O 1
ATOM 737 N N . SER A 1 95 ? 7.101 -0.844 -30.973 1.00 71.06 95 SER A N 1
ATOM 738 C CA . SER A 1 95 ? 5.647 -0.680 -30.807 1.00 71.06 95 SER A CA 1
ATOM 739 C C . SER A 1 95 ? 4.888 -2.008 -30.808 1.00 71.06 95 SER A C 1
ATOM 741 O O . SER A 1 95 ? 3.739 -2.056 -30.373 1.00 71.06 95 SER A O 1
ATOM 743 N N . THR A 1 96 ? 5.502 -3.067 -31.323 1.00 69.25 96 THR A N 1
ATOM 744 C CA . THR A 1 96 ? 4.906 -4.391 -31.454 1.00 69.25 96 THR A CA 1
ATOM 745 C C . THR A 1 96 ? 5.703 -5.382 -30.611 1.00 69.25 96 THR A C 1
ATOM 747 O O . THR A 1 96 ? 6.901 -5.548 -30.850 1.00 69.25 96 THR A O 1
ATOM 750 N N . PRO A 1 97 ? 5.080 -6.049 -29.622 1.00 62.91 97 PRO A N 1
ATOM 751 C CA . PRO A 1 97 ? 5.705 -7.205 -29.005 1.00 62.91 97 PRO A CA 1
ATOM 752 C C . PRO A 1 97 ? 5.913 -8.274 -30.083 1.00 62.91 97 PRO A C 1
ATOM 754 O O . PRO A 1 97 ? 5.006 -8.553 -30.867 1.00 62.91 97 PRO A O 1
ATOM 757 N N . MET A 1 98 ? 7.118 -8.838 -30.139 1.00 63.69 98 MET A N 1
ATOM 758 C CA . MET A 1 98 ? 7.433 -9.952 -31.031 1.00 63.69 98 MET A CA 1
ATOM 759 C C . MET A 1 98 ? 6.495 -11.125 -30.721 1.00 63.69 98 MET A C 1
ATOM 761 O O . MET A 1 98 ? 6.264 -11.445 -29.551 1.00 63.69 98 MET A O 1
ATOM 765 N N . SER A 1 99 ? 5.928 -11.736 -31.762 1.00 64.88 99 SER A N 1
ATOM 766 C CA . SER A 1 99 ? 5.058 -12.904 -31.619 1.00 64.88 99 SER A CA 1
ATOM 767 C C . SER A 1 99 ? 5.813 -14.022 -30.900 1.00 64.88 99 SER A C 1
ATOM 769 O O . SER A 1 99 ? 6.916 -14.388 -31.295 1.00 64.88 99 SER A O 1
ATOM 771 N N . THR A 1 100 ? 5.226 -14.595 -29.849 1.00 63.53 100 THR A N 1
ATOM 772 C CA . THR A 1 100 ? 5.857 -15.676 -29.070 1.00 63.53 100 THR A CA 1
ATOM 773 C C . THR A 1 100 ? 5.936 -17.006 -29.828 1.00 63.53 100 THR A C 1
ATOM 775 O O . THR A 1 100 ? 6.552 -17.940 -29.327 1.00 63.53 100 THR A O 1
ATOM 778 N N . ASN A 1 101 ? 5.302 -17.105 -31.005 1.00 62.31 101 ASN A N 1
ATOM 779 C CA . ASN A 1 101 ? 5.156 -18.342 -31.783 1.00 62.31 101 ASN A CA 1
ATOM 780 C C . ASN A 1 101 ? 5.878 -18.325 -33.139 1.00 62.31 101 ASN A C 1
ATOM 782 O O . ASN A 1 101 ? 5.683 -19.243 -33.936 1.00 62.31 101 ASN A O 1
ATOM 786 N N . GLU A 1 102 ? 6.691 -17.314 -33.432 1.00 61.50 102 GLU A N 1
ATOM 787 C CA . GLU A 1 102 ? 7.473 -17.311 -34.668 1.00 61.50 102 GLU A CA 1
ATOM 788 C C . GLU A 1 102 ? 8.783 -18.075 -34.456 1.00 61.50 102 GLU A C 1
ATOM 790 O O . GLU A 1 102 ? 9.658 -17.663 -33.695 1.00 61.50 102 GLU A O 1
ATOM 795 N N . ALA A 1 103 ? 8.897 -19.234 -35.111 1.00 64.50 103 ALA A N 1
ATOM 796 C CA . ALA A 1 103 ? 10.164 -19.933 -35.240 1.00 64.50 103 ALA A CA 1
ATOM 797 C C . ALA A 1 103 ? 11.072 -19.088 -36.139 1.00 64.50 103 ALA A C 1
ATOM 799 O O . ALA A 1 103 ? 10.756 -18.852 -37.305 1.00 64.50 103 ALA A O 1
ATOM 800 N N . LEU A 1 104 ? 12.174 -18.598 -35.576 1.00 69.62 104 LEU A N 1
ATOM 801 C CA . LEU A 1 104 ? 13.197 -17.896 -36.337 1.00 69.62 104 LEU A CA 1
ATOM 802 C C . LEU A 1 104 ? 13.960 -18.931 -37.166 1.00 69.62 104 LEU A C 1
ATOM 804 O O . LEU A 1 104 ? 14.734 -19.714 -36.616 1.00 69.62 104 LEU A O 1
ATOM 808 N N . ASP A 1 105 ? 13.724 -18.941 -38.474 1.00 72.81 105 ASP A N 1
ATOM 809 C CA . ASP A 1 105 ? 14.565 -19.660 -39.426 1.00 72.81 105 ASP A CA 1
ATOM 810 C C . ASP A 1 105 ? 15.695 -18.752 -39.920 1.00 72.81 105 ASP A C 1
ATOM 812 O O . ASP A 1 105 ? 15.570 -17.526 -39.962 1.00 72.81 105 ASP A O 1
ATOM 816 N N . ALA A 1 106 ? 16.822 -19.363 -40.286 1.00 72.69 106 ALA A N 1
ATOM 817 C CA . ALA A 1 106 ? 17.936 -18.636 -40.875 1.00 72.69 106 ALA A CA 1
ATOM 818 C C . ALA A 1 106 ? 17.519 -18.060 -42.235 1.00 72.69 106 ALA A C 1
ATOM 820 O O . ALA A 1 106 ? 17.129 -18.809 -43.137 1.00 72.69 106 ALA A O 1
ATOM 821 N N . ASP A 1 107 ? 17.643 -16.742 -42.387 1.00 76.25 107 ASP A N 1
ATOM 822 C CA . ASP A 1 107 ? 17.496 -16.090 -43.681 1.00 76.25 107 ASP A CA 1
ATOM 823 C C . ASP A 1 107 ? 18.682 -16.487 -44.569 1.00 76.25 107 ASP A C 1
ATOM 825 O O . ASP A 1 107 ? 19.830 -16.130 -44.300 1.00 76.25 107 ASP A O 1
ATOM 829 N N . LYS A 1 108 ? 18.413 -17.293 -45.600 1.00 78.88 108 LYS A N 1
ATOM 830 C CA . LYS A 1 108 ? 19.446 -17.805 -46.511 1.00 78.88 108 LYS A CA 1
ATOM 831 C C . LYS A 1 108 ? 19.958 -16.738 -47.475 1.00 78.88 108 LYS A C 1
ATOM 833 O O . LYS A 1 108 ? 21.027 -16.936 -48.047 1.00 78.88 108 LYS A O 1
ATOM 838 N N . ASP A 1 109 ? 19.217 -15.643 -47.623 1.00 81.56 109 ASP A N 1
ATOM 839 C CA . ASP A 1 109 ? 19.523 -14.544 -48.535 1.00 81.56 109 ASP A CA 1
ATOM 840 C C . ASP A 1 109 ? 19.946 -13.264 -47.781 1.00 81.56 109 ASP A C 1
ATOM 842 O O . ASP A 1 109 ? 20.208 -12.233 -48.402 1.00 81.56 109 ASP A O 1
ATOM 846 N N . GLY A 1 110 ? 20.033 -13.318 -46.446 1.00 76.94 110 GLY A N 1
ATOM 847 C CA . GLY A 1 110 ? 20.406 -12.185 -45.603 1.00 76.94 110 GLY A CA 1
ATOM 848 C C . GLY A 1 110 ? 21.906 -11.874 -45.638 1.00 76.94 110 GLY A C 1
ATOM 849 O O . GLY A 1 110 ? 22.748 -12.768 -45.530 1.00 76.94 110 GLY A O 1
ATOM 850 N N . GLU A 1 111 ? 22.258 -10.591 -45.746 1.00 74.44 111 GLU A N 1
ATOM 851 C CA . GLU A 1 111 ? 23.642 -10.135 -45.587 1.00 74.44 111 GLU A CA 1
ATOM 852 C C . GLU A 1 111 ? 24.094 -10.273 -44.128 1.00 74.44 111 GLU A C 1
ATOM 854 O O . GLU A 1 111 ? 23.407 -9.846 -43.196 1.00 74.44 111 GLU A O 1
ATOM 859 N N . ALA A 1 112 ? 25.279 -10.856 -43.931 1.00 75.50 112 ALA A N 1
ATOM 860 C CA . ALA A 1 112 ? 25.905 -10.924 -42.621 1.00 75.50 112 ALA A CA 1
ATOM 861 C C . ALA A 1 112 ? 26.241 -9.506 -42.140 1.00 75.50 112 ALA A C 1
ATOM 863 O O . ALA A 1 112 ? 27.027 -8.795 -42.764 1.00 75.50 112 ALA A O 1
ATOM 864 N N . VAL A 1 113 ? 25.641 -9.107 -41.024 1.00 69.00 113 VAL A N 1
ATOM 865 C CA . VAL A 1 113 ? 26.002 -7.887 -40.302 1.00 69.00 113 VAL A CA 1
ATOM 866 C C . VAL A 1 113 ? 27.091 -8.224 -39.283 1.00 69.00 113 VAL A C 1
ATOM 868 O O . VAL A 1 113 ? 26.868 -9.068 -38.414 1.00 69.00 113 VAL A O 1
ATOM 871 N N . GLU A 1 114 ? 28.266 -7.604 -39.443 1.00 43.38 114 GLU A N 1
ATOM 872 C CA . GLU A 1 114 ? 29.383 -7.643 -38.477 1.00 43.38 114 GLU A CA 1
ATOM 873 C C . GLU A 1 114 ? 29.047 -6.948 -37.149 1.00 43.38 114 GLU A C 1
ATOM 875 O O . GLU A 1 114 ? 28.344 -5.907 -37.168 1.00 43.38 114 GLU A O 1
#

Secondary structure (DSSP, 8-state):
-PPPP--EEEEEETTEEEEEEEETTEEEEEES-HHHHHHHHHHHHHHSS-----S--EETTEEEEEETTEEEEE-HHHHHHHHHHTT-TTPPP-SSPPPTT------TTPPPP-

InterPro domains:
  IPR013103 Reverse transcriptase, RNA-dependent DNA polymerase [PF07727] (6-99)

pLDDT: mean 84.76, std 11.68, range [41.12, 95.81]

Solvent-accessible surface area (backbone atoms only — not comparable to full-atom values): 7564 Å² total; per-residue (Å²): 131,85,79,76,80,83,43,70,46,78,47,78,56,99,87,39,42,37,42,37,37,58,52,93,94,46,76,52,72,52,48,78,35,70,69,60,42,53,52,49,53,52,49,49,42,70,79,38,103,53,78,88,85,71,76,77,45,67,56,98,75,33,36,37,49,79,52,98,94,44,76,48,78,46,44,68,66,54,54,52,51,52,27,50,75,71,74,43,71,83,57,80,88,69,97,63,82,77,69,94,80,68,81,85,72,86,69,88,86,61,80,87,79,132

Radius of gyration: 23.51 Å; Cα contacts (8 Å, |Δi|>4): 85; chains: 1; bounding box: 50×41×70 Å